Protein 1VLS (pdb70)

Nearest PDB structures (foldseek):
  1vls-assembly1_A-2  TM=1.007E+00  e=4.050E-19  Salmonella enterica subsp. enterica serovar Typhimurium
  1jmw-assembly1_A  TM=9.795E-01  e=2.011E-16  Salmonella enterica subsp. enterica serovar Typhimurium
  2lig-assembly1_B  TM=9.195E-01  e=7.720E-16  Salmonella enterica subsp. enterica serovar Typhimurium
  4z9i-assembly1_B  TM=9.368E-01  e=7.703E-12  Escherichia coli K-12
  2asr-assembly1_A-2  TM=9.355E-01  e=1.165E-11  Escherichia coli

Radius of gyration: 18.36 Å; Cα contacts (8 Å, |Δi|>4): 114; chains: 1; bounding box: 26×26×63 Å

Secondary structure (DSSP, 8-state):
-GGGHHHHHHHHHHHHHHHHHHHHHHHHHHHHHHHHHHHSSTT----TTSSSSSHHHHHHHHHHHHHHHHHHHHHSPPPGGGHHHHHHHHHHHHHHHHHHHHHHHHHHTT-HHHHHHS-HHHHHHHHHHHHHHHHHHHHHHHHTT-

Organism: Salmonella typhimurium (strain LT2 / SGSC1412 / ATCC 700720) (NCBI:txid99287)

B-factor: mean 37.27, std 16.34, range [6.6, 79.92]

Foldseek 3Di:
DVVCCVVVVVLLVLLLVLLVLLLVLLVVLVVLLCVLLVCLPDNVPDDVCGLCHPSLVVSVVSLVSSVVSVVVSVVDDDDPLCNVLSVQLVVLVVVQSVLSVVSSVCSVVVVSVVNVPDPNVVSSVSNVVSVVVSVVSSVVVVVVVD

Structure (mmCIF, N/CA/C/O backbone):
data_1VLS
#
_entry.id   1VLS
#
_cell.length_a   65.020
_cell.length_b   65.020
_cell.length_c   72.380
_cell.angle_alpha   90.00
_cell.angle_beta   90.00
_cell.angle_gamma   90.00
#
_symmetry.space_group_name_H-M   'I 41'
#
loop_
_entity.id
_entity.type
_entity.pdbx_description
1 polymer 'ASPARTATE RECEPTOR'
2 water water
#
loop_
_atom_site.group_PDB
_atom_site.id
_atom_site.type_symbol
_atom_site.label_atom_id
_atom_site.label_alt_id
_atom_site.label_comp_id
_atom_site.label_asym_id
_atom_site.label_entity_id
_atom_site.label_seq_id
_atom_site.pdbx_PDB_ins_code
_atom_site.Cartn_x
_atom_site.Cartn_y
_atom_site.Cartn_z
_atom_site.occupancy
_atom_site.B_iso_or_equiv
_atom_site.auth_seq_id
_atom_site.auth_comp_id
_atom_site.auth_asym_id
_atom_site.auth_atom_id
_atom_site.pdbx_PDB_model_num
ATOM 1 N N . MET A 1 1 ? 20.214 24.785 106.129 1.00 79.40 35 MET A N 1
ATOM 2 C CA . MET A 1 1 ? 21.189 24.455 107.210 1.00 78.38 35 MET A CA 1
ATOM 3 C C . MET A 1 1 ? 22.540 25.097 106.943 1.00 77.11 35 MET A C 1
ATOM 4 O O . MET A 1 1 ? 22.872 25.406 105.802 1.00 75.54 35 MET A O 1
ATOM 9 N N . ASN A 1 2 ? 23.318 25.256 108.007 1.00 76.77 36 ASN A N 1
ATOM 10 C CA . ASN A 1 2 ? 24.639 25.869 107.951 1.00 77.74 36 ASN A CA 1
ATOM 11 C C . ASN A 1 2 ? 25.553 25.211 106.918 1.00 78.20 36 ASN A C 1
ATOM 12 O O . ASN A 1 2 ? 26.070 25.880 106.024 1.00 77.76 36 ASN A O 1
ATOM 17 N N . GLN A 1 3 ? 25.749 23.899 107.042 1.00 79.71 37 GLN A N 1
ATOM 18 C CA . GLN A 1 3 ? 26.612 23.149 106.118 1.00 79.54 37 GLN A CA 1
ATOM 19 C C . GLN A 1 3 ? 26.099 23.078 104.675 1.00 79.71 37 GLN A C 1
ATOM 20 O O . GLN A 1 3 ? 26.856 22.727 103.766 1.00 78.18 37 GLN A O 1
ATOM 26 N N . GLN A 1 4 ? 24.824 23.414 104.472 1.00 79.29 38 GLN A N 1
ATOM 27 C CA . GLN A 1 4 ? 24.211 23.384 103.145 1.00 79.21 38 GLN A CA 1
ATOM 28 C C . GLN A 1 4 ? 24.775 24.432 102.200 1.00 76.76 38 GLN A C 1
ATOM 29 O O . GLN A 1 4 ? 24.475 24.415 101.007 1.00 77.71 38 GLN A O 1
ATOM 35 N N . GLY A 1 5 ? 25.583 25.345 102.729 1.00 78.65 39 GLY A N 1
ATOM 36 C CA . GLY A 1 5 ? 26.183 26.372 101.898 1.00 76.69 39 GLY A CA 1
ATOM 37 C C . GLY A 1 5 ? 26.921 25.780 100.708 1.00 75.20 39 GLY A C 1
ATOM 38 O O . GLY A 1 5 ? 26.800 26.280 99.594 1.00 74.53 39 GLY A O 1
ATOM 39 N N . PHE A 1 6 ? 27.637 24.681 100.937 1.00 74.29 40 PHE A N 1
ATOM 40 C CA . PHE A 1 6 ? 28.402 24.008 99.889 1.00 73.73 40 PHE A CA 1
ATOM 41 C C . PHE A 1 6 ? 27.535 23.358 98.808 1.00 76.74 40 PHE A C 1
ATOM 42 O O . PHE A 1 6 ? 27.838 23.469 97.623 1.00 70.99 40 PHE A O 1
ATOM 50 N N . VAL A 1 7 ? 26.454 22.694 99.205 1.00 69.72 41 VAL A N 1
ATOM 51 C CA . VAL A 1 7 ? 25.571 22.047 98.236 1.00 69.04 41 VAL A CA 1
ATOM 52 C C . VAL A 1 7 ? 24.805 23.060 97.374 1.00 68.09 41 VAL A C 1
ATOM 53 O O . VAL A 1 7 ? 24.517 22.801 96.200 1.00 67.28 41 VAL A O 1
ATOM 57 N N . ILE A 1 8 ? 24.495 24.218 97.954 1.00 65.63 42 ILE A N 1
ATOM 58 C CA . ILE A 1 8 ? 23.788 25.275 97.238 1.00 62.07 42 ILE A CA 1
ATOM 59 C C . ILE A 1 8 ? 24.799 26.154 96.489 1.00 60.67 42 ILE A C 1
ATOM 60 O O . ILE A 1 8 ? 24.429 26.941 95.622 1.00 61.31 42 ILE A O 1
ATOM 65 N N . SER A 1 9 ? 26.079 25.999 96.822 1.00 58.26 43 SER A N 1
ATOM 66 C CA . SER A 1 9 ? 27.160 26.745 96.183 1.00 55.54 43 SER A CA 1
ATOM 67 C C . SER A 1 9 ? 27.668 26.013 94.936 1.00 54.71 43 SER A C 1
ATOM 68 O O . SER A 1 9 ? 27.790 26.606 93.857 1.00 55.06 43 SER A O 1
ATOM 71 N N . ASN A 1 10 ? 27.960 24.724 95.096 1.00 52.69 44 ASN A N 1
ATOM 72 C CA . ASN A 1 10 ? 28.449 23.880 94.007 1.00 49.92 44 ASN A CA 1
ATOM 73 C C . ASN A 1 10 ? 27.400 23.749 92.909 1.00 49.86 44 ASN A C 1
ATOM 74 O O . ASN A 1 10 ? 27.724 23.546 91.742 1.00 48.39 44 ASN A O 1
ATOM 79 N N . GLU A 1 11 ? 26.139 23.852 93.307 1.00 50.50 45 GLU A N 1
ATOM 80 C CA . GLU A 1 11 ? 25.012 23.781 92.390 1.00 51.91 45 GLU A CA 1
ATOM 81 C C . GLU A 1 11 ? 25.026 25.049 91.532 1.00 51.37 45 GLU A C 1
ATOM 82 O O . GLU A 1 11 ? 24.976 24.977 90.309 1.00 52.93 45 GLU A O 1
ATOM 88 N N . LEU A 1 12 ? 25.116 26.206 92.181 1.00 51.11 46 LEU A N 1
ATOM 89 C CA . LEU A 1 12 ? 25.166 27.494 91.483 1.00 50.84 46 LEU A CA 1
ATOM 90 C C . LEU A 1 12 ? 26.518 27.640 90.767 1.00 49.62 46 LEU A C 1
ATOM 91 O O . LEU A 1 12 ? 26.747 28.610 90.041 1.00 50.79 46 LEU A O 1
ATOM 96 N N . ARG A 1 13 ? 27.422 26.704 91.046 1.00 45.48 47 ARG A N 1
ATOM 97 C CA . ARG A 1 13 ? 28.746 26.646 90.444 1.00 40.54 47 ARG A CA 1
ATOM 98 C C . ARG A 1 13 ? 28.648 25.925 89.106 1.00 36.59 47 ARG A C 1
ATOM 99 O O . ARG A 1 13 ? 29.196 26.374 88.106 1.00 32.61 47 ARG A O 1
ATOM 107 N N . GLN A 1 14 ? 27.969 24.786 89.108 1.00 34.76 48 GLN A N 1
ATOM 108 C CA . GLN A 1 14 ? 27.797 23.997 87.903 1.00 32.40 48 GLN A CA 1
ATOM 109 C C . GLN A 1 14 ? 26.778 24.610 86.968 1.00 30.42 48 GLN A C 1
ATOM 110 O O . GLN A 1 14 ? 26.845 24.392 85.768 1.00 27.98 48 GLN A O 1
ATOM 116 N N . GLN A 1 15 ? 25.818 25.343 87.515 1.00 26.09 49 GLN A N 1
ATOM 117 C CA . GLN A 1 15 ? 24.834 25.989 86.679 1.00 28.38 49 GLN A CA 1
ATOM 118 C C . GLN A 1 15 ? 25.577 26.989 85.794 1.00 32.23 49 GLN A C 1
ATOM 119 O O . GLN A 1 15 ? 25.276 27.122 84.611 1.00 35.03 49 GLN A O 1
ATOM 125 N N . GLN A 1 16 ? 26.553 27.689 86.373 1.00 31.86 50 GLN A N 1
ATOM 126 C CA . GLN A 1 16 ? 27.352 28.670 85.638 1.00 28.88 50 GLN A CA 1
ATOM 127 C C . GLN A 1 16 ? 28.323 28.035 84.657 1.00 28.60 50 GLN A C 1
ATOM 128 O O . GLN A 1 16 ? 28.512 28.531 83.551 1.00 25.74 50 GLN A O 1
ATOM 134 N N . SER A 1 17 ? 28.936 26.932 85.071 1.00 28.20 51 SER A N 1
ATOM 135 C CA . SER A 1 17 ? 29.895 26.237 84.237 1.00 29.17 51 SER A CA 1
ATOM 136 C C . SER A 1 17 ? 29.296 25.842 82.905 1.00 28.82 51 SER A C 1
ATOM 137 O O . SER A 1 17 ? 29.525 26.513 81.896 1.00 26.87 51 SER A O 1
ATOM 140 N N . GLU A 1 18 ? 28.474 24.795 82.919 1.00 30.56 52 GLU A N 1
ATOM 141 C CA . GLU A 1 18 ? 27.860 24.286 81.700 1.00 29.55 52 GLU A CA 1
ATOM 142 C C . GLU A 1 18 ? 27.130 25.353 80.874 1.00 31.15 52 GLU A C 1
ATOM 143 O O . GLU A 1 18 ? 27.088 25.261 79.646 1.00 30.15 52 GLU A O 1
ATOM 149 N N . LEU A 1 19 ? 26.696 26.428 81.536 1.00 30.25 53 LEU A N 1
ATOM 150 C CA . LEU A 1 19 ? 26.039 27.558 80.870 1.00 30.00 53 LEU A CA 1
ATOM 151 C C . LEU A 1 19 ? 27.080 28.315 80.025 1.00 30.31 53 LEU A C 1
ATOM 152 O O . LEU A 1 19 ? 26.809 28.749 78.899 1.00 30.64 53 LEU A O 1
ATOM 157 N N . THR A 1 20 ? 28.267 28.521 80.584 1.00 29.66 54 THR A N 1
ATOM 158 C CA . THR A 1 20 ? 29.311 29.190 79.824 1.00 27.89 54 THR A CA 1
ATOM 159 C C . THR A 1 20 ? 29.830 28.246 78.731 1.00 25.03 54 THR A C 1
ATOM 160 O O . THR A 1 20 ? 30.353 28.708 77.723 1.00 24.73 54 THR A O 1
ATOM 164 N N . SER A 1 21 ? 29.659 26.937 78.927 1.00 21.15 55 SER A N 1
ATOM 165 C CA . SER A 1 21 ? 30.104 25.928 77.959 1.00 22.01 55 SER A CA 1
ATOM 166 C C . SER A 1 21 ? 29.224 26.020 76.732 1.00 21.38 55 SER A C 1
ATOM 167 O O . SER A 1 21 ? 29.707 25.985 75.612 1.00 20.20 55 SER A O 1
ATOM 170 N N . THR A 1 22 ? 27.925 26.130 76.958 1.00 24.67 56 THR A N 1
ATOM 171 C CA . THR A 1 22 ? 26.949 26.231 75.878 1.00 24.88 56 THR A CA 1
ATOM 172 C C . THR A 1 22 ? 27.238 27.403 74.926 1.00 22.35 56 THR A C 1
ATOM 173 O O . THR A 1 22 ? 27.272 27.250 73.690 1.00 20.36 56 THR A O 1
ATOM 177 N N . TRP A 1 23 ? 27.462 28.569 75.521 1.00 20.68 57 TRP A N 1
ATOM 178 C CA . TRP A 1 23 ? 27.716 29.775 74.768 1.00 24.02 57 TRP A CA 1
ATOM 179 C C . TRP A 1 23 ? 28.981 29.595 73.955 1.00 25.23 57 TRP A C 1
ATOM 180 O O . TRP A 1 23 ? 28.954 29.738 72.739 1.00 25.84 57 TRP A O 1
ATOM 191 N N . ASP A 1 24 ? 30.057 29.193 74.633 1.00 27.77 58 ASP A N 1
ATOM 192 C CA . ASP A 1 24 ? 31.372 28.954 74.016 1.00 27.33 58 ASP A CA 1
ATOM 193 C C . ASP A 1 24 ? 31.256 28.045 72.787 1.00 25.52 58 ASP A C 1
ATOM 194 O O . ASP A 1 24 ? 31.989 28.207 71.811 1.00 24.77 58 ASP A O 1
ATOM 199 N N . LEU A 1 25 ? 30.345 27.076 72.867 1.00 24.59 59 LEU A N 1
ATOM 200 C CA . LEU A 1 25 ? 30.106 26.120 71.803 1.00 25.15 59 LEU A CA 1
ATOM 201 C C . LEU A 1 25 ? 29.291 26.665 70.630 1.00 25.51 59 LEU A C 1
ATOM 202 O O . LEU A 1 25 ? 29.636 26.408 69.476 1.00 25.74 59 LEU A O 1
ATOM 207 N N . MET A 1 26 ? 28.203 27.383 70.903 1.00 25.17 60 MET A N 1
ATOM 208 C CA . MET A 1 26 ? 27.391 27.941 69.819 1.00 23.57 60 MET A CA 1
ATOM 209 C C . MET A 1 26 ? 28.223 29.019 69.137 1.00 21.74 60 MET A C 1
ATOM 210 O O . MET A 1 26 ? 28.150 29.212 67.928 1.00 24.39 60 MET A O 1
ATOM 215 N N . LEU A 1 27 ? 29.092 29.654 69.908 1.00 21.37 61 LEU A N 1
ATOM 216 C CA . LEU A 1 27 ? 29.982 30.675 69.383 1.00 22.94 61 LEU A CA 1
ATOM 217 C C . LEU A 1 27 ? 31.012 30.008 68.485 1.00 23.28 61 LEU A C 1
ATOM 218 O O . LEU A 1 27 ? 31.450 30.600 67.511 1.00 29.30 61 LEU A O 1
ATOM 223 N N . GLN A 1 28 ? 31.391 28.770 68.798 1.00 23.82 62 GLN A N 1
ATOM 224 C CA . GLN A 1 28 ? 32.360 28.023 67.983 1.00 26.84 62 GLN A CA 1
ATOM 225 C C . GLN A 1 28 ? 31.670 27.344 66.794 1.00 27.59 62 GLN A C 1
ATOM 226 O O . GLN A 1 28 ? 32.301 27.093 65.770 1.00 31.43 62 GLN A O 1
ATOM 232 N N . THR A 1 29 ? 30.368 27.089 66.920 1.00 25.78 63 THR A N 1
ATOM 233 C CA . THR A 1 29 ? 29.570 26.492 65.854 1.00 21.08 63 THR A CA 1
ATOM 234 C C . THR A 1 29 ? 29.320 27.517 64.734 1.00 22.94 63 THR A C 1
ATOM 235 O O . THR A 1 29 ? 29.405 27.204 63.561 1.00 20.96 63 THR A O 1
ATOM 239 N N . ARG A 1 30 ? 29.023 28.751 65.103 1.00 23.52 64 ARG A N 1
ATOM 240 C CA . ARG A 1 30 ? 28.781 29.784 64.094 1.00 21.09 64 ARG A CA 1
ATOM 241 C C . ARG A 1 30 ? 30.051 30.070 63.288 1.00 21.74 64 ARG A C 1
ATOM 242 O O . ARG A 1 30 ? 29.985 30.403 62.096 1.00 24.91 64 ARG A O 1
ATOM 250 N N . ILE A 1 31 ? 31.211 29.949 63.923 1.00 20.68 65 ILE A N 1
ATOM 251 C CA . ILE A 1 31 ? 32.457 30.183 63.201 1.00 21.32 65 ILE A CA 1
ATOM 252 C C . ILE A 1 31 ? 32.711 29.002 62.274 1.00 24.32 65 ILE A C 1
ATOM 253 O O . ILE A 1 31 ? 33.189 29.192 61.157 1.00 20.89 65 ILE A O 1
ATOM 258 N N . ASN A 1 32 ? 32.415 27.785 62.730 1.00 22.21 66 ASN A N 1
ATOM 259 C CA . ASN A 1 32 ? 32.601 26.610 61.878 1.00 22.57 66 ASN A CA 1
ATOM 260 C C . ASN A 1 32 ? 31.735 26.665 60.606 1.00 22.00 66 ASN A C 1
ATOM 261 O O . ASN A 1 32 ? 32.230 26.422 59.505 1.00 22.39 66 ASN A O 1
ATOM 266 N N . LEU A 1 33 ? 30.467 27.047 60.767 1.00 21.53 67 LEU A N 1
ATOM 267 C CA . LEU A 1 33 ? 29.497 27.196 59.671 1.00 22.37 67 LEU A CA 1
ATOM 268 C C . LEU A 1 33 ? 29.964 28.246 58.642 1.00 24.29 67 LEU A C 1
ATOM 269 O O . LEU A 1 33 ? 29.699 28.125 57.443 1.00 22.87 67 LEU A O 1
ATOM 274 N N . SER A 1 34 ? 30.646 29.285 59.116 1.00 23.96 68 SER A N 1
ATOM 275 C CA . SER A 1 34 ? 31.156 30.356 58.245 1.00 27.13 68 SER A CA 1
ATOM 276 C C . SER A 1 34 ? 32.363 29.898 57.446 1.00 25.77 68 SER A C 1
ATOM 277 O O . SER A 1 34 ? 32.622 30.384 56.352 1.00 25.00 68 SER A O 1
ATOM 280 N N . ARG A 1 35 ? 33.118 28.980 58.025 1.00 28.23 69 ARG A N 1
ATOM 281 C CA . ARG A 1 35 ? 34.303 28.442 57.387 1.00 27.05 69 ARG A CA 1
ATOM 282 C C . ARG A 1 35 ? 33.857 27.508 56.277 1.00 29.23 69 ARG A C 1
ATOM 283 O O . ARG A 1 35 ? 34.531 27.362 55.260 1.00 30.36 69 ARG A O 1
ATOM 291 N N . SER A 1 36 ? 32.706 26.886 56.480 1.00 28.50 70 SER A N 1
ATOM 292 C CA . SER A 1 36 ? 32.136 25.982 55.498 1.00 29.19 70 SER A CA 1
ATOM 293 C C . SER A 1 36 ? 31.473 26.834 54.408 1.00 29.02 70 SER A C 1
ATOM 294 O O . SER A 1 36 ? 31.764 26.670 53.229 1.00 29.91 70 SER A O 1
ATOM 297 N N . ALA A 1 37 ? 30.628 27.784 54.806 1.00 30.99 71 ALA A N 1
ATOM 298 C CA . ALA A 1 37 ? 29.956 28.680 53.861 1.00 29.07 71 ALA A CA 1
ATOM 299 C C . ALA A 1 37 ? 30.935 29.527 53.036 1.00 34.20 71 ALA A C 1
ATOM 300 O O . ALA A 1 37 ? 30.712 29.747 51.838 1.00 34.89 71 ALA A O 1
ATOM 302 N N . ALA A 1 38 ? 32.017 29.986 53.668 1.00 34.32 72 ALA A N 1
ATOM 303 C CA . ALA A 1 38 ? 33.040 30.791 52.994 1.00 36.70 72 ALA A CA 1
ATOM 304 C C . ALA A 1 38 ? 33.722 29.996 51.893 1.00 37.81 72 ALA A C 1
ATOM 305 O O . ALA A 1 38 ? 33.934 30.486 50.792 1.00 37.11 72 ALA A O 1
ATOM 307 N N . ARG A 1 39 ? 34.056 28.755 52.211 1.00 42.61 73 ARG A N 1
ATOM 308 C CA . ARG A 1 39 ? 34.729 27.856 51.291 1.00 46.92 73 ARG A CA 1
ATOM 309 C C . ARG A 1 39 ? 33.785 27.125 50.334 1.00 48.52 73 ARG A C 1
ATOM 310 O O . ARG A 1 39 ? 34.227 26.354 49.490 1.00 47.09 73 ARG A O 1
ATOM 318 N N . MET A 1 40 ? 32.486 27.360 50.461 1.00 52.34 74 MET A N 1
ATOM 319 C CA . MET A 1 40 ? 31.519 26.730 49.566 1.00 57.46 74 MET A CA 1
ATOM 320 C C . MET A 1 40 ? 31.310 27.605 48.319 1.00 61.64 74 MET A C 1
ATOM 321 O O . MET A 1 40 ? 30.176 27.816 47.854 1.00 61.74 74 MET A O 1
ATOM 326 N N . MET A 1 41 ? 32.434 28.083 47.781 1.00 65.42 75 MET A N 1
ATOM 327 C CA . MET A 1 41 ? 32.487 28.929 46.591 1.00 68.51 75 MET A CA 1
ATOM 328 C C . MET A 1 41 ? 33.820 28.682 45.879 1.00 70.49 75 MET A C 1
ATOM 329 O O . MET A 1 41 ? 34.243 27.534 45.746 1.00 70.71 75 MET A O 1
ATOM 334 N N . MET A 1 42 ? 34.505 29.758 45.494 1.00 73.70 76 MET A N 1
ATOM 335 C CA . MET A 1 42 ? 35.779 29.691 44.770 1.00 76.74 76 MET A CA 1
ATOM 336 C C . MET A 1 42 ? 36.848 28.732 45.301 1.00 77.42 76 MET A C 1
ATOM 337 O O . MET A 1 42 ? 37.468 27.995 44.525 1.00 76.81 76 MET A O 1
ATOM 342 N N . ASP A 1 43 ? 37.072 28.745 46.611 1.00 78.38 77 ASP A N 1
ATOM 343 C CA . ASP A 1 43 ? 38.091 27.887 47.219 1.00 78.43 77 ASP A CA 1
ATOM 344 C C . ASP A 1 43 ? 37.590 26.564 47.798 1.00 70.28 77 ASP A C 1
ATOM 345 O O . ASP A 1 43 ? 38.058 26.123 48.853 1.00 71.68 77 ASP A O 1
ATOM 350 N N . ALA A 1 44 ? 36.673 25.915 47.083 0.00 0.00 78 ALA A N 1
ATOM 351 C CA . ALA A 1 44 ? 36.119 24.638 47.523 0.00 0.00 78 ALA A CA 1
ATOM 352 C C . ALA A 1 44 ? 37.230 23.587 47.617 0.00 0.00 78 ALA A C 1
ATOM 353 O O . ALA A 1 44 ? 37.676 23.227 48.715 0.00 0.00 78 ALA A O 1
ATOM 355 N N . SER A 1 45 ? 37.665 23.110 46.452 0.00 0.00 79 SER A N 1
ATOM 356 C CA . SER A 1 45 ? 38.733 22.119 46.320 0.00 0.00 79 SER A CA 1
ATOM 357 C C . SER A 1 45 ? 38.381 20.685 46.746 0.00 0.00 79 SER A C 1
ATOM 358 O O . SER A 1 45 ? 38.197 19.817 45.891 0.00 0.00 79 SER A O 1
ATOM 361 N N . ASN A 1 46 ? 38.266 20.453 48.052 0.00 0.00 80 ASN A N 1
ATOM 362 C CA . ASN A 1 46 ? 37.964 19.133 48.619 0.00 0.00 80 ASN A CA 1
ATOM 363 C C . ASN A 1 46 ? 36.730 18.404 48.090 0.00 0.00 80 ASN A C 1
ATOM 364 O O . ASN A 1 46 ? 35.610 18.920 48.133 0.00 0.00 80 ASN A O 1
ATOM 369 N N . GLN A 1 47 ? 36.955 17.180 47.619 0.00 0.00 81 GLN A N 1
ATOM 370 C CA . GLN A 1 47 ? 35.898 16.333 47.073 0.00 0.00 81 GLN A CA 1
ATOM 371 C C . GLN A 1 47 ? 35.473 15.229 48.044 0.00 0.00 81 GLN A C 1
ATOM 372 O O . GLN A 1 47 ? 34.361 14.706 47.955 0.00 0.00 81 GLN A O 1
ATOM 378 N N . GLN A 1 48 ? 36.369 14.855 48.949 0.00 0.00 82 GLN A N 1
ATOM 379 C CA . GLN A 1 48 ? 36.079 13.813 49.927 0.00 0.00 82 GLN A CA 1
ATOM 380 C C . GLN A 1 48 ? 35.138 14.348 51.004 0.00 0.00 82 GLN A C 1
ATOM 381 O O . GLN A 1 48 ? 35.545 15.112 51.877 0.00 0.00 82 GLN A O 1
ATOM 387 N N . SER A 1 49 ? 33.878 13.936 50.910 0.00 0.00 83 SER A N 1
ATOM 388 C CA . SER A 1 49 ? 32.811 14.332 51.834 0.00 0.00 83 SER A CA 1
ATOM 389 C C . SER A 1 49 ? 32.179 15.691 51.492 0.00 0.00 83 SER A C 1
ATOM 390 O O . SER A 1 49 ? 31.593 16.337 52.365 0.00 0.00 83 SER A O 1
ATOM 393 N N . SER A 1 50 ? 32.251 16.072 50.210 1.00 78.21 84 SER A N 1
ATOM 394 C CA . SER A 1 50 ? 31.713 17.333 49.681 1.00 79.31 84 SER A CA 1
ATOM 395 C C . SER A 1 50 ? 30.623 17.969 50.532 1.00 78.06 84 SER A C 1
ATOM 396 O O . SER A 1 50 ? 29.650 17.307 50.90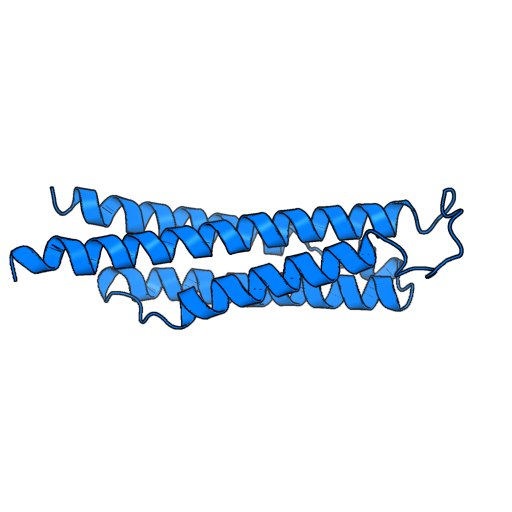5 1.00 79.38 84 SER A O 1
ATOM 399 N N . ALA A 1 51 ? 30.788 19.262 50.799 1.00 74.87 85 ALA A N 1
ATOM 400 C CA . ALA A 1 51 ? 29.873 20.051 51.624 1.00 71.28 85 ALA A CA 1
ATOM 401 C C . ALA A 1 51 ? 30.125 19.708 53.082 1.00 69.67 85 ALA A C 1
ATOM 402 O O . ALA A 1 51 ? 30.739 20.491 53.807 1.00 70.51 85 ALA A O 1
ATOM 404 N N . LYS A 1 52 ? 29.737 18.502 53.485 1.00 67.07 86 LYS A N 1
ATOM 405 C CA . LYS A 1 52 ? 29.922 18.056 54.865 1.00 64.08 86 LYS A CA 1
ATOM 406 C C . LYS A 1 52 ? 31.341 17.541 55.120 1.00 61.99 86 LYS A C 1
ATOM 407 O O . LYS A 1 52 ? 31.583 16.816 56.085 1.00 61.41 86 LYS A O 1
ATOM 413 N N . THR A 1 53 ? 32.285 17.979 54.296 1.00 59.60 87 THR A N 1
ATOM 414 C CA . THR A 1 53 ? 33.670 17.550 54.416 1.00 58.02 87 THR A CA 1
ATOM 415 C C . THR A 1 53 ? 34.269 17.717 55.826 1.00 55.66 87 THR A C 1
ATOM 416 O O . THR A 1 53 ? 34.267 16.762 56.609 1.00 57.43 87 THR A O 1
ATOM 420 N N . ASP A 1 54 ? 34.719 18.923 56.175 1.00 49.30 88 ASP A N 1
ATOM 421 C CA . ASP A 1 54 ? 35.341 19.143 57.479 1.00 40.22 88 ASP A CA 1
ATOM 422 C C . ASP A 1 54 ? 34.596 20.060 58.466 1.00 34.11 88 ASP A C 1
ATOM 423 O O . ASP A 1 54 ? 34.042 19.579 59.446 1.00 31.54 88 ASP A O 1
ATOM 428 N N . LEU A 1 55 ? 34.560 21.365 58.213 1.00 28.29 89 LEU A N 1
ATOM 429 C CA . LEU A 1 55 ? 33.912 22.281 59.146 1.00 2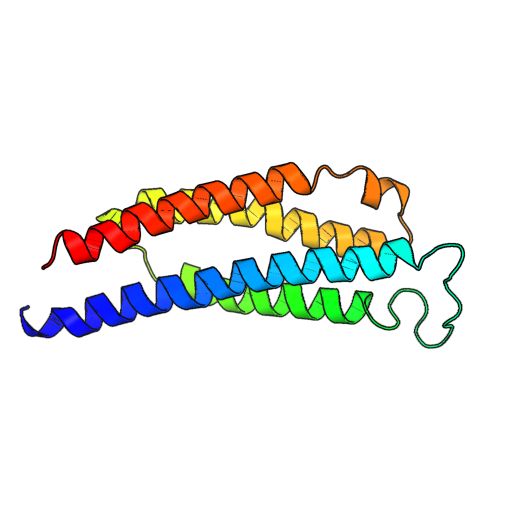6.58 89 LEU A CA 1
ATOM 430 C C . LEU A 1 55 ? 32.413 22.121 59.357 1.00 26.21 89 LEU A C 1
ATOM 431 O O . LEU A 1 55 ? 31.897 22.480 60.417 1.00 26.12 89 LEU A O 1
ATOM 436 N N . LEU A 1 56 ? 31.703 21.603 58.359 1.00 29.25 90 LEU A N 1
ATOM 437 C CA . LEU A 1 56 ? 30.259 21.395 58.493 1.00 29.68 90 LEU A CA 1
ATOM 438 C C . LEU A 1 56 ? 30.068 20.314 59.547 1.00 29.77 90 LEU A C 1
ATOM 439 O O . LEU A 1 56 ? 29.176 20.390 60.384 1.00 30.66 90 LEU A O 1
ATOM 444 N N . GLN A 1 57 ? 30.897 19.283 59.472 1.00 29.18 91 GLN A N 1
ATOM 445 C CA . GLN A 1 57 ? 30.834 18.212 60.429 1.00 27.79 91 GLN A CA 1
ATOM 446 C C . GLN A 1 57 ? 31.192 18.729 61.804 1.00 25.77 91 GLN A C 1
ATOM 447 O O . GLN A 1 57 ? 30.492 18.444 62.758 1.00 26.65 91 GLN A O 1
ATOM 453 N N . ASN A 1 58 ? 32.252 19.522 61.898 1.00 25.60 92 ASN A N 1
ATOM 454 C CA . ASN A 1 58 ? 32.673 20.069 63.182 1.00 25.75 92 ASN A CA 1
ATOM 455 C C . ASN A 1 58 ? 31.617 20.961 63.807 1.00 25.30 92 ASN A C 1
ATOM 456 O O . ASN A 1 58 ? 31.495 21.009 65.031 1.00 25.86 92 ASN A O 1
ATOM 461 N N . ALA A 1 59 ? 30.832 21.630 62.959 1.00 22.41 93 ALA A N 1
ATOM 462 C CA . ALA A 1 59 ? 29.746 22.527 63.379 1.00 22.37 93 ALA A CA 1
ATOM 463 C C . ALA A 1 59 ? 28.481 21.789 63.818 1.00 21.56 93 ALA A C 1
ATOM 464 O O . ALA A 1 59 ? 27.562 22.394 64.370 1.00 22.79 93 ALA A O 1
ATOM 466 N N . LYS A 1 60 ? 28.404 20.492 63.528 1.00 24.00 94 LYS A N 1
ATOM 467 C CA . LYS A 1 60 ? 27.253 19.693 63.933 1.00 22.37 94 LYS A CA 1
ATOM 468 C C . LYS A 1 60 ? 27.582 19.156 65.304 1.00 22.69 94 LYS A C 1
ATOM 469 O O . LYS A 1 60 ? 26.730 19.006 66.159 1.00 21.88 94 LYS A O 1
ATOM 475 N N . THR A 1 61 ? 28.848 18.866 65.508 1.00 21.21 95 THR A N 1
ATOM 476 C CA . THR A 1 61 ? 29.288 18.347 66.788 1.00 22.04 95 THR A CA 1
ATOM 477 C C . THR A 1 61 ? 29.270 19.463 67.850 1.00 22.76 95 THR A C 1
ATOM 478 O O . THR A 1 61 ? 28.739 19.267 68.955 1.00 23.26 95 THR A O 1
ATOM 482 N N . THR A 1 62 ? 29.821 20.631 67.518 1.00 20.22 96 THR A N 1
ATOM 483 C CA . THR A 1 62 ? 29.808 21.744 68.451 1.00 24.44 96 THR A CA 1
ATOM 484 C C . THR A 1 62 ? 28.399 22.128 68.955 1.00 22.15 96 THR A C 1
ATOM 485 O O . THR A 1 62 ? 28.229 22.396 70.153 1.00 21.41 96 THR A O 1
ATOM 489 N N . LEU A 1 63 ? 27.385 22.096 68.075 1.00 20.54 97 LEU A N 1
ATOM 490 C CA . LEU A 1 63 ? 26.010 22.391 68.485 1.00 22.93 97 LEU A CA 1
ATOM 491 C C . LEU A 1 63 ? 25.520 21.243 69.367 1.00 21.09 97 LEU A C 1
ATOM 492 O O . LEU A 1 63 ? 24.828 21.466 70.369 1.00 24.96 97 LEU A O 1
ATOM 497 N N . ALA A 1 64 ? 25.862 20.013 68.973 1.00 23.96 98 ALA A N 1
ATOM 498 C CA . ALA A 1 64 ? 25.480 18.807 69.703 1.00 24.33 98 ALA A CA 1
ATOM 499 C C . ALA A 1 64 ? 26.034 18.855 71.117 1.00 21.86 98 ALA A C 1
ATOM 500 O O . ALA A 1 64 ? 25.382 18.404 72.070 1.00 25.33 98 ALA A O 1
ATOM 502 N N . GLN A 1 65 ? 27.247 19.383 71.243 1.00 22.20 99 GLN A N 1
ATOM 503 C CA . GLN A 1 65 ? 27.886 19.494 72.528 1.00 22.73 99 GLN A CA 1
ATOM 504 C C . GLN A 1 65 ? 27.253 20.599 73.362 1.00 20.88 99 GLN A C 1
ATOM 505 O O . GLN A 1 65 ? 27.179 20.495 74.585 1.00 20.35 99 GLN A O 1
ATOM 511 N N . ALA A 1 66 ? 26.822 21.667 72.704 1.00 19.55 100 ALA A N 1
ATOM 512 C CA . ALA A 1 66 ? 26.198 22.784 73.390 1.00 19.11 100 ALA A CA 1
ATOM 513 C C . ALA A 1 66 ? 24.813 22.401 73.810 1.00 20.61 100 ALA A C 1
ATOM 514 O O . ALA A 1 66 ? 24.269 22.946 74.753 1.00 24.69 100 ALA A O 1
ATOM 516 N N . ALA A 1 67 ? 24.207 21.492 73.068 1.00 21.79 101 ALA A N 1
ATOM 517 C CA . ALA A 1 67 ? 22.875 21.005 73.423 1.00 22.93 101 ALA A CA 1
ATOM 518 C C . ALA A 1 67 ? 23.015 20.158 74.711 1.00 24.55 101 ALA A C 1
ATOM 519 O O . ALA A 1 67 ? 22.251 20.325 75.684 1.00 23.04 101 ALA A O 1
ATOM 521 N N . ALA A 1 68 ? 24.005 19.262 74.707 1.00 23.94 102 ALA A N 1
ATOM 522 C CA . ALA A 1 68 ? 24.276 18.379 75.842 1.00 22.75 102 ALA A CA 1
ATOM 523 C C . ALA A 1 68 ? 24.534 19.145 77.143 1.00 23.14 102 ALA A C 1
ATOM 524 O O . ALA A 1 68 ? 24.114 18.725 78.234 1.00 26.44 102 ALA A O 1
ATOM 526 N N . HIS A 1 69 ? 25.235 20.258 77.012 1.00 20.18 103 HIS A N 1
ATOM 527 C CA . HIS A 1 69 ? 25.581 21.100 78.136 1.00 20.85 103 HIS A CA 1
ATOM 528 C C . HIS A 1 69 ? 24.372 21.728 78.768 1.00 20.65 103 HIS A C 1
ATOM 529 O O . HIS A 1 69 ? 24.135 21.578 79.967 1.00 21.76 103 HIS A O 1
ATOM 536 N N . TYR A 1 70 ? 23.623 22.457 77.950 1.00 20.93 104 TYR A N 1
ATOM 537 C CA . TYR A 1 70 ? 22.427 23.159 78.382 1.00 22.76 104 TYR A CA 1
ATOM 538 C C . TYR A 1 70 ? 21.375 22.222 78.933 1.00 22.98 104 TYR A C 1
ATOM 539 O O . TYR A 1 70 ? 20.630 22.583 79.844 1.00 22.70 104 TYR A O 1
ATOM 548 N N . ALA A 1 71 ? 21.294 21.025 78.368 1.00 20.58 105 ALA A N 1
ATOM 549 C CA . ALA A 1 71 ? 20.323 20.026 78.815 1.00 21.55 105 ALA A CA 1
ATOM 550 C C . ALA A 1 71 ? 20.447 19.803 80.341 1.00 22.94 105 ALA A C 1
ATOM 551 O O . ALA A 1 71 ? 19.456 19.647 81.057 1.00 20.50 105 ALA A O 1
ATOM 553 N N . ASN A 1 72 ? 21.673 19.866 80.839 1.00 26.74 106 ASN A N 1
ATOM 554 C CA . ASN A 1 72 ? 21.929 19.706 82.259 1.00 27.61 106 ASN A CA 1
ATOM 555 C C . ASN A 1 72 ? 21.430 20.933 83.004 1.00 29.79 106 ASN A C 1
ATOM 556 O O . ASN A 1 72 ? 20.749 20.824 84.024 1.00 30.93 106 ASN A O 1
ATOM 561 N N . PHE A 1 73 ? 21.818 22.106 82.506 1.00 29.77 107 PHE A N 1
ATOM 562 C CA . PHE A 1 73 ? 21.452 23.367 83.126 1.00 28.99 107 PHE A CA 1
ATOM 563 C C . PHE A 1 73 ? 19.937 23.485 83.264 1.00 32.05 107 PHE A C 1
ATOM 564 O O . PHE A 1 73 ? 19.429 23.951 84.286 1.00 33.48 107 PHE A O 1
ATOM 572 N N . LYS A 1 74 ? 19.216 23.031 82.248 1.00 33.33 108 LYS A N 1
ATOM 573 C CA . LYS A 1 74 ? 17.763 23.095 82.265 1.00 38.11 108 LYS A CA 1
ATOM 574 C C . LYS A 1 74 ? 17.187 22.025 83.187 1.00 39.80 108 LYS A C 1
ATOM 575 O O . LYS A 1 74 ? 16.081 22.187 83.710 1.00 38.41 108 LYS A O 1
ATOM 581 N N . ASN A 1 75 ? 17.941 20.936 83.368 1.00 41.34 109 ASN A N 1
ATOM 582 C CA . ASN A 1 75 ? 17.551 19.823 84.243 1.00 43.20 109 ASN A CA 1
ATOM 583 C C . ASN A 1 75 ? 17.517 20.304 85.685 1.00 43.69 109 ASN A C 1
ATOM 584 O O . ASN A 1 75 ? 16.732 19.824 86.488 1.00 45.07 109 ASN A O 1
ATOM 589 N N . MET A 1 76 ? 18.402 21.228 86.025 1.00 44.75 110 MET A N 1
ATOM 590 C CA . MET A 1 76 ? 18.434 21.758 87.376 1.00 45.81 110 MET A CA 1
ATOM 591 C C . MET A 1 76 ? 17.348 22.804 87.565 1.00 44.54 110 MET A C 1
ATOM 592 O O . MET A 1 76 ? 17.304 23.813 86.852 1.00 42.00 110 MET A O 1
ATOM 597 N N . THR A 1 77 ? 16.472 22.557 88.528 1.00 45.25 111 THR A N 1
ATOM 598 C CA . THR A 1 77 ? 15.405 23.497 88.834 1.00 46.49 111 THR A CA 1
ATOM 599 C C . THR A 1 77 ? 16.078 24.809 89.278 1.00 47.34 111 THR A C 1
ATOM 600 O O . THR A 1 77 ? 17.085 24.789 89.991 1.00 47.69 111 THR A O 1
ATOM 604 N N . PRO A 1 78 ? 15.584 25.960 88.793 1.00 47.88 112 PRO A N 1
ATOM 605 C CA . PRO A 1 78 ? 16.194 27.228 89.192 1.00 49.42 112 PRO A CA 1
ATOM 606 C C . PRO A 1 78 ? 15.772 27.644 90.590 1.00 51.10 112 PRO A C 1
ATOM 607 O O . PRO A 1 78 ? 14.651 27.362 91.016 1.00 52.77 112 PRO A O 1
ATOM 611 N N . LEU A 1 79 ? 16.668 28.315 91.304 1.00 53.24 113 LEU A N 1
ATOM 612 C CA . LEU A 1 79 ? 16.375 28.789 92.654 1.00 54.74 113 LEU A CA 1
ATOM 613 C C . LEU A 1 79 ? 15.257 29.828 92.557 1.00 54.23 113 LEU A C 1
ATOM 614 O O . LEU A 1 79 ? 15.145 30.527 91.547 1.00 54.35 113 LEU A O 1
ATOM 619 N N . PRO A 1 80 ? 14.417 29.951 93.599 1.00 53.38 114 PRO A N 1
ATOM 620 C CA . PRO A 1 80 ? 13.328 30.932 93.561 1.00 50.84 114 PRO A CA 1
ATOM 621 C C . PRO A 1 80 ? 13.833 32.303 93.136 1.00 47.88 114 PRO A C 1
ATOM 622 O O . PRO A 1 80 ? 13.191 32.987 92.345 1.00 47.85 114 PRO A O 1
ATOM 626 N N . ALA A 1 81 ? 15.028 32.653 93.598 1.00 44.90 115 ALA A N 1
ATOM 627 C CA . ALA A 1 81 ? 15.639 33.939 93.274 1.00 43.55 115 ALA A CA 1
ATOM 628 C C . ALA A 1 81 ? 16.094 34.061 91.818 1.00 40.72 115 ALA A C 1
ATOM 629 O O . ALA A 1 81 ? 16.217 35.166 91.299 1.00 38.17 115 ALA A O 1
ATOM 631 N N . MET A 1 82 ? 16.327 32.924 91.170 1.00 40.61 116 MET A N 1
ATOM 632 C CA . MET A 1 82 ? 16.797 32.881 89.787 1.00 40.12 116 MET A CA 1
ATOM 633 C C . MET A 1 82 ? 15.767 32.379 88.751 1.00 39.32 116 MET A C 1
ATOM 634 O O . MET A 1 82 ? 16.083 32.237 87.572 1.00 41.39 116 MET A O 1
ATOM 639 N N . ALA A 1 83 ? 14.537 32.125 89.170 1.00 38.46 117 ALA A N 1
ATOM 640 C CA . ALA A 1 83 ? 13.514 31.625 88.256 1.00 36.29 117 ALA A CA 1
ATOM 641 C C . ALA A 1 83 ? 13.241 32.492 87.024 1.00 37.56 117 ALA A C 1
ATOM 642 O O . ALA A 1 83 ? 13.220 31.995 85.892 1.00 33.47 117 ALA A O 1
ATOM 644 N N . GLU A 1 84 ? 13.018 33.784 87.241 1.00 38.99 118 GLU A N 1
ATOM 645 C CA . GLU A 1 84 ? 12.724 34.699 86.138 1.00 41.12 118 GLU A CA 1
ATOM 646 C C . GLU A 1 84 ? 13.933 34.943 85.214 1.00 40.28 118 GLU A C 1
ATOM 647 O O . GLU A 1 84 ? 13.769 35.255 84.025 1.00 37.59 118 GLU A O 1
ATOM 653 N N . ALA A 1 85 ? 15.138 34.756 85.757 1.00 38.02 119 ALA A N 1
ATOM 654 C CA . ALA A 1 85 ? 16.375 34.933 85.003 1.00 35.63 119 ALA A CA 1
ATOM 655 C C . ALA A 1 85 ? 16.629 33.698 84.145 1.00 34.95 119 ALA A C 1
ATOM 656 O O . ALA A 1 85 ? 16.920 33.804 82.943 1.00 33.39 119 ALA A O 1
ATOM 658 N N . SER A 1 86 ? 16.461 32.530 84.752 1.00 32.48 120 SER A N 1
ATOM 659 C CA . SER A 1 86 ? 16.661 31.265 84.064 1.00 34.43 120 SER A CA 1
ATOM 660 C C . SER A 1 86 ? 15.720 31.124 82.854 1.00 35.60 120 SER A C 1
ATOM 661 O O . SER A 1 86 ? 16.111 30.645 81.783 1.00 35.77 120 SER A O 1
ATOM 664 N N . ALA A 1 87 ? 14.486 31.578 83.020 1.00 36.08 121 ALA A N 1
ATOM 665 C CA . ALA A 1 87 ? 13.493 31.522 81.952 1.00 37.99 121 ALA A CA 1
ATOM 666 C C . ALA A 1 87 ? 13.904 32.415 80.776 1.00 37.66 121 ALA A C 1
ATOM 667 O O . ALA A 1 87 ? 13.861 31.998 79.609 1.00 35.43 121 ALA A O 1
ATOM 669 N N . ASN A 1 88 ? 14.294 33.647 81.095 1.00 37.83 122 ASN A N 1
ATOM 670 C CA . ASN A 1 88 ? 14.715 34.609 80.080 1.00 39.84 122 ASN A CA 1
ATOM 671 C C . ASN A 1 88 ? 15.845 34.023 79.249 1.00 40.02 122 ASN A C 1
ATOM 672 O O . ASN A 1 88 ? 15.886 34.211 78.029 1.00 41.00 122 ASN A O 1
ATOM 677 N N . VAL A 1 89 ? 16.753 33.306 79.911 1.00 38.19 123 VAL A N 1
ATOM 678 C CA . VAL A 1 89 ? 17.868 32.680 79.226 1.00 36.27 123 VAL A CA 1
ATOM 679 C C . VAL A 1 89 ? 17.350 31.528 78.360 1.00 34.86 123 VAL A C 1
ATOM 680 O O . VAL A 1 89 ? 17.641 31.482 77.157 1.00 34.20 123 VAL A O 1
ATOM 684 N N . ASP A 1 90 ? 16.524 30.655 78.942 1.00 31.39 124 ASP A N 1
ATOM 685 C CA . ASP A 1 90 ? 15.944 29.514 78.219 1.00 27.53 124 ASP A CA 1
ATOM 686 C C . ASP A 1 90 ? 15.327 29.946 76.882 1.00 26.67 124 ASP A C 1
ATOM 687 O O . ASP A 1 90 ? 15.679 29.451 75.812 1.00 22.90 124 ASP A O 1
ATOM 692 N N . GLU A 1 91 ? 14.444 30.925 76.955 1.00 25.09 125 GLU A N 1
ATOM 693 C CA . GLU A 1 91 ? 13.759 31.426 75.781 1.00 28.22 125 GLU A CA 1
ATOM 694 C C . GLU A 1 91 ? 14.753 31.892 74.713 1.00 28.43 125 GLU A C 1
ATOM 695 O O . GLU A 1 91 ? 14.708 31.455 73.569 1.00 27.29 125 GLU A O 1
ATOM 701 N N . LYS A 1 92 ? 15.675 32.753 75.117 1.00 29.61 126 LYS A N 1
ATOM 702 C CA . LYS A 1 92 ? 16.659 33.294 74.211 1.00 30.91 126 LYS A CA 1
ATOM 703 C C . LYS A 1 92 ? 17.545 32.202 73.634 1.00 30.89 126 LYS A C 1
ATOM 704 O O . LYS A 1 92 ? 18.087 32.355 72.533 1.00 30.46 126 LYS A O 1
ATOM 710 N N . TYR A 1 93 ? 17.664 31.092 74.358 1.00 28.74 127 TYR A N 1
ATOM 711 C CA . TYR A 1 93 ? 18.476 29.979 73.891 1.00 28.80 127 TYR A CA 1
ATOM 712 C C . TYR A 1 93 ? 17.719 29.230 72.804 1.00 31.76 127 TYR A C 1
ATOM 713 O O . TYR A 1 93 ? 18.308 28.774 71.820 1.00 29.92 127 TYR A O 1
ATOM 722 N N . GLN A 1 94 ? 16.409 29.098 73.000 1.00 35.57 128 GLN A N 1
ATOM 723 C CA . GLN A 1 94 ? 15.547 28.395 72.051 1.00 35.60 128 GLN A CA 1
ATOM 724 C C . GLN A 1 94 ? 15.689 28.973 70.651 1.00 34.47 128 GLN A C 1
ATOM 725 O O . GLN A 1 94 ? 15.924 28.228 69.696 1.00 34.44 128 GLN A O 1
ATOM 731 N N . ARG A 1 95 ? 15.574 30.298 70.554 1.00 32.21 129 ARG A N 1
ATOM 732 C CA . ARG A 1 95 ? 15.687 31.010 69.288 1.00 31.93 129 ARG A CA 1
ATOM 733 C C . ARG A 1 95 ? 17.043 30.785 68.620 1.00 31.48 129 ARG A C 1
ATOM 734 O O . ARG A 1 95 ? 17.128 30.474 67.422 1.00 31.09 129 ARG A O 1
ATOM 742 N N . TYR A 1 96 ? 18.107 30.934 69.394 1.00 29.83 130 TYR A N 1
ATOM 743 C CA . TYR A 1 96 ? 19.433 30.797 68.832 1.00 28.89 130 TYR A CA 1
ATOM 744 C C . TYR A 1 96 ? 19.846 29.373 68.528 1.00 29.48 130 TYR A C 1
ATOM 745 O O . TYR A 1 96 ? 20.549 29.139 67.548 1.00 33.46 130 TYR A O 1
ATOM 754 N N . GLN A 1 97 ? 19.442 28.412 69.347 1.00 25.54 131 GLN A N 1
ATOM 755 C CA . GLN A 1 97 ? 19.796 27.038 69.044 1.00 25.17 131 GLN A CA 1
ATOM 756 C C . GLN A 1 97 ? 19.101 26.738 67.699 1.00 25.11 131 GLN A C 1
ATOM 757 O O . GLN A 1 97 ? 19.733 26.245 66.763 1.00 22.07 131 GLN A O 1
ATOM 763 N N . ALA A 1 98 ? 17.830 27.124 67.587 1.00 20.96 132 ALA A N 1
ATOM 764 C CA . ALA A 1 98 ? 17.065 26.898 66.367 1.00 22.75 132 ALA A CA 1
ATOM 765 C C . ALA A 1 98 ? 17.735 27.550 65.156 1.00 22.92 132 ALA A C 1
ATOM 766 O O . ALA A 1 98 ? 17.921 26.916 64.104 1.00 22.88 132 ALA A O 1
ATOM 768 N N . ALA A 1 99 ? 18.163 28.796 65.333 1.00 21.36 133 ALA A N 1
ATOM 769 C CA . ALA A 1 99 ? 18.796 29.540 64.267 1.00 24.24 133 ALA A CA 1
ATOM 770 C C . ALA A 1 99 ? 19.976 28.778 63.729 1.00 24.84 133 ALA A C 1
ATOM 771 O O . ALA A 1 99 ? 20.142 28.672 62.518 1.00 20.05 133 ALA A O 1
ATOM 773 N N . LEU A 1 100 ? 20.756 28.189 64.621 1.00 24.37 134 LEU A N 1
ATOM 774 C CA . LEU A 1 100 ? 21.935 27.465 64.189 1.00 23.98 134 LEU A CA 1
ATOM 775 C C . LEU A 1 100 ? 21.596 26.114 63.579 1.00 24.82 134 LEU A C 1
ATOM 776 O O . LEU A 1 100 ? 22.193 25.705 62.568 1.00 23.14 134 LEU A O 1
ATOM 781 N N . ALA A 1 101 ? 20.571 25.471 64.129 1.00 24.81 135 ALA A N 1
ATOM 782 C CA . ALA A 1 101 ? 20.100 24.178 63.629 1.00 24.21 135 ALA A CA 1
ATOM 783 C C . ALA A 1 101 ? 19.691 24.333 62.148 1.00 22.22 135 ALA A C 1
ATOM 784 O O . ALA A 1 101 ? 19.966 23.461 61.317 1.00 22.16 135 ALA A O 1
ATOM 786 N N . GLU A 1 102 ? 19.059 25.463 61.826 1.00 22.22 136 GLU A N 1
ATOM 787 C CA . GLU A 1 102 ? 18.650 25.788 60.448 1.00 21.61 136 GLU A CA 1
ATOM 788 C C . GLU A 1 102 ? 19.819 26.176 59.506 1.00 22.60 136 GLU A C 1
ATOM 789 O O . GLU A 1 102 ? 19.718 25.988 58.291 1.00 24.79 136 GLU A O 1
ATOM 795 N N . LEU A 1 103 ? 20.872 26.794 60.059 1.00 22.17 137 LEU A N 1
ATOM 796 C CA . LEU A 1 103 ? 22.070 27.183 59.297 1.00 21.54 137 LEU A CA 1
ATOM 797 C C . LEU A 1 103 ? 22.806 25.908 58.886 1.00 21.72 137 LEU A C 1
ATOM 798 O O . LEU A 1 103 ? 23.452 25.854 57.839 1.00 21.01 137 LEU A O 1
ATOM 803 N N . ILE A 1 104 ? 22.682 24.872 59.708 1.00 23.48 138 ILE A N 1
ATOM 804 C CA . ILE A 1 104 ? 23.279 23.579 59.419 1.00 26.36 138 ILE A CA 1
ATOM 805 C C . ILE A 1 104 ? 22.491 22.918 58.291 1.00 28.51 138 ILE A C 1
ATOM 806 O O . ILE A 1 104 ? 23.064 22.274 57.402 1.00 31.91 138 ILE A O 1
ATOM 811 N N . GLN A 1 105 ? 21.169 23.080 58.326 1.00 32.19 139 GLN A N 1
ATOM 812 C CA . GLN A 1 105 ? 20.29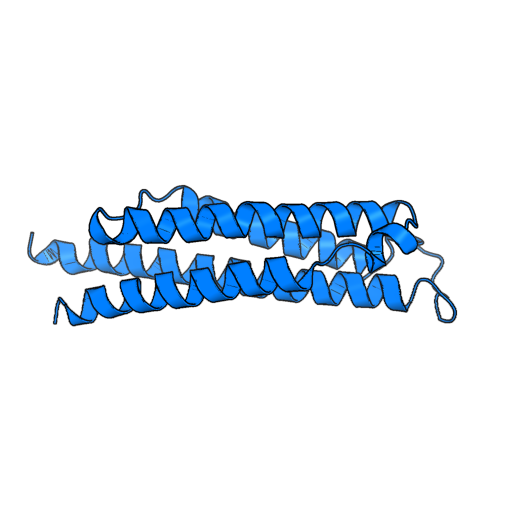1 22.514 57.293 1.00 31.59 139 GLN A CA 1
ATOM 813 C C . GLN A 1 105 ? 20.630 23.198 55.986 1.00 29.88 139 GLN A C 1
ATOM 814 O O . GLN A 1 105 ? 20.830 22.535 54.964 1.00 25.24 139 GLN A O 1
ATOM 820 N N . PHE A 1 106 ? 20.722 24.532 56.059 1.00 29.00 140 PHE A N 1
ATOM 821 C CA . PHE A 1 106 ? 21.028 25.393 54.919 1.00 28.08 140 PHE A CA 1
ATOM 822 C C . PHE A 1 106 ? 22.328 24.994 54.254 1.00 25.67 140 PHE A C 1
ATOM 823 O O . PHE A 1 106 ? 22.366 24.802 53.048 1.00 26.65 140 PHE A O 1
ATOM 831 N N . LEU A 1 107 ? 23.370 24.801 55.048 1.00 26.45 141 LEU A N 1
ATOM 832 C CA . LEU A 1 107 ? 24.676 24.384 54.530 1.00 30.01 141 LEU A CA 1
ATOM 833 C C . LEU A 1 107 ? 24.676 22.957 53.995 1.00 27.54 141 LEU A C 1
ATOM 834 O O . LEU A 1 107 ? 25.510 22.613 53.171 1.00 28.50 141 LEU A O 1
ATOM 839 N N . ASP A 1 108 ? 23.795 22.115 54.517 1.00 30.06 142 ASP A N 1
ATOM 840 C CA . ASP A 1 108 ? 23.694 20.728 54.054 1.00 33.21 142 ASP A CA 1
ATOM 841 C C . ASP A 1 108 ? 23.111 20.651 52.649 1.00 33.79 142 ASP A C 1
ATOM 842 O O . ASP A 1 108 ? 23.571 19.865 51.822 1.00 35.44 142 ASP A O 1
ATOM 847 N N . ASN A 1 109 ? 22.086 21.460 52.392 1.00 32.85 143 ASN A N 1
ATOM 848 C CA . ASN A 1 109 ? 21.402 21.454 51.103 1.00 31.34 143 ASN A CA 1
ATOM 849 C C . ASN A 1 109 ? 21.850 22.530 50.124 1.00 30.10 143 ASN A C 1
ATOM 850 O O . ASN A 1 109 ? 21.194 22.768 49.118 1.00 31.90 143 ASN A O 1
ATOM 855 N N . GLY A 1 110 ? 22.982 23.161 50.411 1.00 30.40 144 GLY A N 1
ATOM 856 C CA . GLY A 1 110 ? 23.508 24.196 49.542 1.00 29.80 144 GLY A CA 1
ATOM 857 C C . GLY A 1 110 ? 22.684 25.468 49.471 1.00 28.34 144 GLY A C 1
ATOM 858 O O . GLY A 1 110 ? 22.890 26.278 48.571 1.00 27.10 144 GLY A O 1
ATOM 859 N N . ASN A 1 111 ? 21.776 25.664 50.421 1.00 30.33 145 ASN A N 1
ATOM 860 C CA . ASN A 1 111 ? 20.920 26.856 50.440 1.00 32.49 145 ASN A CA 1
ATOM 861 C C . ASN A 1 111 ? 21.651 28.122 50.895 1.00 32.22 145 ASN A C 1
ATOM 862 O O . ASN A 1 111 ? 21.282 28.725 51.914 1.00 33.48 145 ASN A O 1
ATOM 867 N N . MET A 1 112 ? 22.631 28.563 50.110 1.00 29.24 146 MET A N 1
ATOM 868 C CA . MET A 1 112 ? 23.411 29.746 50.461 1.00 32.10 146 MET A CA 1
ATOM 869 C C . MET A 1 112 ? 22.592 31.011 50.710 1.00 29.79 146 MET A C 1
ATOM 870 O O . MET A 1 112 ? 22.825 31.719 51.684 1.00 26.05 146 MET A O 1
ATOM 875 N N . ASP A 1 113 ? 21.610 31.266 49.852 1.00 33.17 147 ASP A N 1
ATOM 876 C CA . ASP A 1 113 ? 20.740 32.444 49.984 1.00 35.88 147 ASP A CA 1
ATOM 877 C C . ASP A 1 113 ? 20.064 32.480 51.354 1.00 33.88 147 ASP A C 1
ATOM 878 O O . ASP A 1 113 ? 20.105 33.491 52.056 1.00 33.96 147 ASP A O 1
ATOM 883 N N . ALA A 1 114 ? 19.434 31.365 51.713 1.00 32.64 148 ALA A N 1
ATOM 884 C CA . ALA A 1 114 ? 18.752 31.226 52.988 1.00 29.73 148 ALA A CA 1
ATOM 885 C C . ALA A 1 114 ? 19.761 31.478 54.100 1.00 27.87 148 ALA A C 1
ATOM 886 O O . ALA A 1 114 ? 19.498 32.261 55.004 1.00 24.84 148 ALA A O 1
ATOM 888 N N . TYR A 1 115 ? 20.937 30.858 53.981 1.00 27.64 149 TYR A N 1
ATOM 889 C CA . TYR A 1 115 ? 22.028 30.995 54.959 1.00 27.14 149 TYR A CA 1
ATOM 890 C C . TYR A 1 115 ? 22.367 32.457 55.282 1.00 26.04 149 TYR A C 1
ATOM 891 O O . TYR A 1 115 ? 22.385 32.874 56.454 1.00 21.94 149 TYR A O 1
ATOM 900 N N . PHE A 1 116 ? 22.648 33.228 54.238 1.00 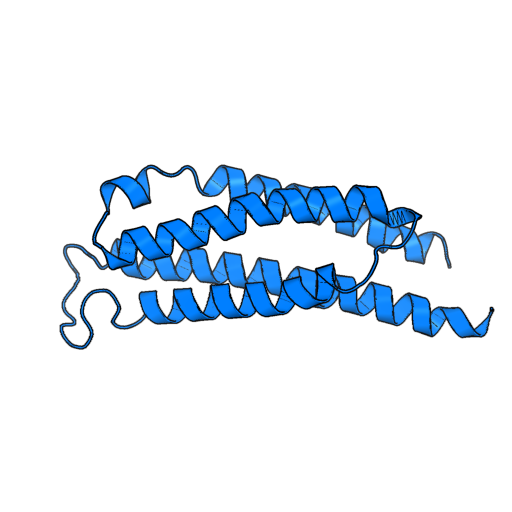25.52 150 PHE A N 1
ATOM 901 C CA . PHE A 1 116 ? 23.022 34.624 54.401 1.00 24.44 150 PHE A CA 1
ATOM 902 C C . PHE A 1 116 ? 21.847 35.593 54.645 1.00 27.69 150 PHE A C 1
ATOM 903 O O . PHE A 1 116 ? 22.052 36.799 54.813 1.00 31.87 150 PHE A O 1
ATOM 911 N N . ALA A 1 117 ? 20.619 35.076 54.674 1.00 28.05 151 ALA A N 1
ATOM 912 C CA . ALA A 1 117 ? 19.444 35.922 54.912 1.00 29.07 151 ALA A CA 1
ATOM 913 C C . ALA A 1 117 ? 18.979 35.888 56.367 1.00 29.50 151 ALA A C 1
ATOM 914 O O . ALA A 1 117 ? 18.438 36.868 56.877 1.00 29.42 151 ALA A O 1
ATOM 916 N N . GLN A 1 118 ? 19.168 34.762 57.039 1.00 30.40 152 GLN A N 1
ATOM 917 C CA . GLN A 1 118 ? 18.747 34.678 58.432 1.00 32.62 152 GLN A CA 1
ATOM 918 C C . GLN A 1 118 ? 19.556 35.678 59.249 1.00 32.38 152 GLN A C 1
ATOM 919 O O . GLN A 1 118 ? 20.769 35.786 59.075 1.00 32.34 152 GLN A O 1
ATOM 925 N N . PRO A 1 119 ? 18.879 36.475 60.089 1.00 31.03 153 PRO A N 1
ATOM 926 C CA . PRO A 1 119 ? 19.573 37.459 60.916 1.00 29.75 153 PRO A CA 1
ATOM 927 C C . PRO A 1 119 ? 20.070 36.805 62.213 1.00 30.13 153 PRO A C 1
ATOM 928 O O . PRO A 1 119 ? 19.597 37.104 63.315 1.00 29.77 153 PRO A O 1
ATOM 932 N N . THR A 1 120 ? 21.070 35.940 62.060 1.00 29.30 154 THR A N 1
ATOM 933 C CA . THR A 1 120 ? 21.662 35.195 63.163 1.00 26.47 154 THR A CA 1
ATOM 934 C C . THR A 1 120 ? 22.181 36.089 64.271 1.00 24.74 154 THR A C 1
ATOM 935 O O . THR A 1 120 ? 21.943 35.815 65.433 1.00 25.33 154 THR A O 1
ATOM 939 N N . GLN A 1 121 ? 22.854 37.181 63.920 1.00 24.30 155 GLN A N 1
ATOM 940 C CA . GLN A 1 121 ? 23.399 38.069 64.938 1.00 23.81 155 GLN A CA 1
ATOM 941 C C . GLN A 1 121 ? 22.449 38.518 66.042 1.00 24.53 155 GLN A C 1
ATOM 942 O O . GLN A 1 121 ? 22.786 38.402 67.216 1.00 26.60 155 GLN A O 1
ATOM 948 N N . GLY A 1 122 ? 21.288 39.050 65.678 1.00 24.95 156 GLY A N 1
ATOM 949 C CA . GLY A 1 122 ? 20.318 39.512 66.664 1.00 23.13 156 GLY A CA 1
ATOM 950 C C . GLY A 1 122 ? 19.952 38.470 67.711 1.00 25.01 156 GLY A C 1
ATOM 951 O O . GLY A 1 122 ? 19.775 38.790 68.896 1.00 23.43 156 GLY A O 1
ATOM 952 N N . MET A 1 123 ? 19.866 37.215 67.279 1.00 23.12 157 MET A N 1
ATOM 953 C CA . MET A 1 123 ? 19.543 36.099 68.160 1.00 22.56 157 MET A CA 1
ATOM 954 C C . MET A 1 123 ? 20.7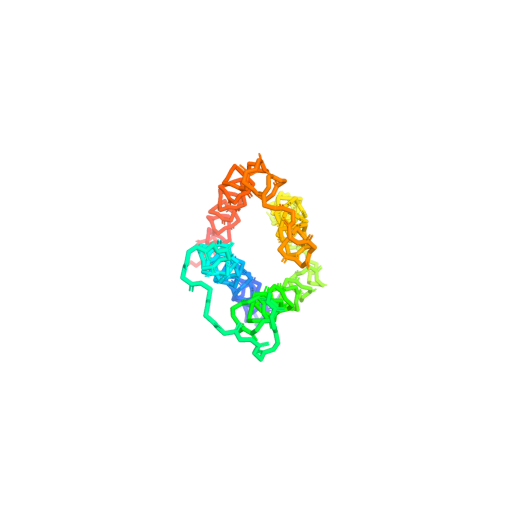37 35.693 69.038 1.00 22.97 157 MET A C 1
ATOM 955 O O . MET A 1 123 ? 20.567 35.119 70.115 1.00 22.27 157 MET A O 1
ATOM 960 N N . GLN A 1 124 ? 21.947 35.968 68.569 1.00 22.92 158 GLN A N 1
ATOM 961 C CA . GLN A 1 124 ? 23.129 35.646 69.341 1.00 23.41 158 GLN A CA 1
ATOM 962 C C . GLN A 1 124 ? 23.228 36.706 70.421 1.00 26.48 158 GLN A C 1
ATOM 963 O O . GLN A 1 124 ? 23.443 36.402 71.594 1.00 27.78 158 GLN A O 1
ATOM 969 N N . ASN A 1 125 ? 23.096 37.961 69.999 1.00 27.41 159 ASN A N 1
ATOM 970 C CA . ASN A 1 125 ? 23.143 39.122 70.884 1.00 27.52 159 ASN A CA 1
ATOM 971 C C . ASN A 1 125 ? 22.041 39.034 71.950 1.00 27.21 159 ASN A C 1
ATOM 972 O O . ASN A 1 125 ? 22.260 39.334 73.119 1.00 26.39 159 ASN A O 1
ATOM 977 N N . ALA A 1 126 ? 20.855 38.613 71.538 1.00 26.37 160 ALA A N 1
ATOM 978 C CA . ALA A 1 126 ? 19.745 38.466 72.460 1.00 27.55 160 ALA A CA 1
ATOM 979 C C . ALA A 1 126 ? 20.082 37.463 73.570 1.00 28.66 160 ALA A C 1
ATOM 980 O O . ALA A 1 126 ? 19.635 37.611 74.707 1.00 30.10 160 ALA A O 1
ATOM 982 N N . LEU A 1 127 ? 20.866 36.442 73.237 1.00 29.13 161 LEU A N 1
ATOM 983 C CA . LEU A 1 127 ? 21.249 35.415 74.195 1.00 26.98 161 LEU A CA 1
ATOM 984 C C . LEU A 1 127 ? 22.378 35.890 75.100 1.00 29.24 161 LEU A C 1
ATOM 985 O O . LEU A 1 127 ? 22.355 35.631 76.301 1.00 32.87 161 LEU A O 1
ATOM 990 N N . GLY A 1 128 ? 23.376 36.562 74.527 1.00 27.82 162 GLY A N 1
ATOM 991 C CA . GLY A 1 128 ? 24.486 37.075 75.313 1.00 26.78 162 GLY A CA 1
ATOM 992 C C . GLY A 1 128 ? 23.950 37.989 76.392 1.00 28.70 162 GLY A C 1
ATOM 993 O O . GLY A 1 128 ? 24.290 37.822 77.562 1.00 30.07 162 GLY A O 1
ATOM 994 N N . GLU A 1 129 ? 23.059 38.900 75.999 1.00 28.89 163 GLU A N 1
ATOM 995 C CA . GLU A 1 129 ? 22.414 39.867 76.890 1.00 30.10 163 GLU A CA 1
ATOM 996 C C . GLU A 1 129 ? 21.745 39.164 78.074 1.00 30.68 163 GLU A C 1
ATOM 997 O O . GLU A 1 129 ? 21.969 39.539 79.240 1.00 31.27 163 GLU A O 1
ATOM 1003 N N . ALA A 1 130 ? 20.917 38.158 77.776 1.00 29.20 164 ALA A N 1
ATOM 1004 C CA . ALA A 1 130 ? 20.228 37.378 78.810 1.00 27.49 164 ALA A CA 1
ATOM 1005 C C . ALA A 1 130 ? 21.247 36.665 79.704 1.00 24.57 164 ALA A C 1
ATOM 1006 O O . ALA A 1 130 ? 21.008 36.448 80.887 1.00 25.23 164 ALA A O 1
ATOM 1008 N N . LEU A 1 131 ? 22.388 36.306 79.131 1.00 24.39 165 LEU A N 1
ATOM 1009 C CA . LEU A 1 131 ? 23.466 35.643 79.861 1.00 23.35 165 LEU A CA 1
ATOM 1010 C C . LEU A 1 131 ? 24.120 36.613 80.855 1.00 23.33 165 LEU A C 1
ATOM 1011 O O . LEU A 1 131 ? 24.360 36.274 82.014 1.00 20.26 165 LEU A O 1
ATOM 1016 N N . GLY A 1 132 ? 24.406 37.824 80.391 1.00 26.08 166 GLY A N 1
ATOM 1017 C CA . GLY A 1 132 ? 24.996 38.833 81.253 1.00 28.29 166 GLY A CA 1
ATOM 1018 C C . GLY A 1 132 ? 24.095 39.095 8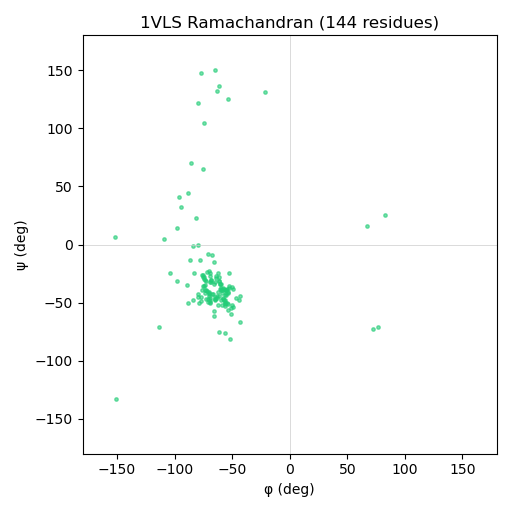2.451 1.00 29.60 166 GLY A C 1
ATOM 1019 O O . GLY A 1 132 ? 24.587 39.356 83.540 1.00 29.89 166 GLY A O 1
ATOM 1020 N N . ASN A 1 133 ? 22.778 39.073 82.238 1.00 29.79 167 ASN A N 1
ATOM 1021 C CA . ASN A 1 133 ? 21.819 39.266 83.321 1.00 29.94 167 ASN A CA 1
ATOM 1022 C C . ASN A 1 133 ? 21.923 38.095 84.293 1.00 29.55 167 ASN A C 1
ATOM 1023 O O . ASN A 1 133 ? 22.278 38.281 85.451 1.00 31.48 167 ASN A O 1
ATOM 1028 N N . TYR A 1 134 ? 21.644 36.887 83.819 1.00 28.10 168 TYR A N 1
ATOM 1029 C CA . TYR A 1 134 ? 21.720 35.698 84.663 1.00 28.97 168 TYR A CA 1
ATOM 1030 C C . TYR A 1 134 ? 22.991 35.737 85.520 1.00 32.70 168 TYR A C 1
ATOM 1031 O O . TYR A 1 134 ? 22.927 35.573 86.732 1.00 32.55 168 TYR A O 1
ATOM 1040 N N . ALA A 1 135 ? 24.128 36.033 84.890 1.00 35.37 169 ALA A N 1
ATOM 1041 C CA . ALA A 1 135 ? 25.410 36.107 85.589 1.00 37.32 169 ALA A CA 1
ATOM 1042 C C . ALA A 1 135 ? 25.370 37.145 86.714 1.00 37.83 169 ALA A C 1
ATOM 1043 O O . ALA A 1 135 ? 25.726 36.849 87.852 1.00 33.60 169 ALA A O 1
ATOM 1045 N N . ARG A 1 136 ? 24.951 38.361 86.376 1.00 42.54 170 ARG A N 1
AT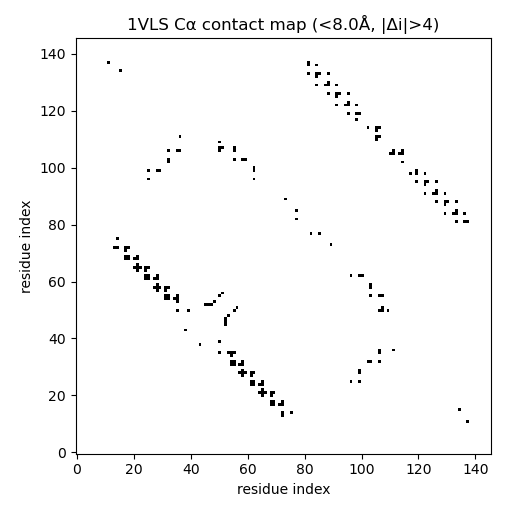OM 1046 C CA . ARG A 1 136 ? 24.836 39.458 87.334 1.00 45.04 170 ARG A CA 1
ATOM 1047 C C . ARG A 1 136 ? 24.040 38.961 88.537 1.00 47.33 170 ARG A C 1
ATOM 1048 O O . ARG A 1 136 ? 24.573 38.872 89.641 1.00 48.42 170 ARG A O 1
ATOM 1056 N N . VAL A 1 137 ? 22.801 38.543 88.279 1.00 49.88 171 VAL A N 1
ATOM 1057 C CA . VAL A 1 137 ? 21.882 38.023 89.296 1.00 50.69 171 VAL A CA 1
ATOM 1058 C C . VAL A 1 137 ? 22.509 36.875 90.086 1.00 50.56 171 VAL A C 1
ATOM 1059 O O . VAL A 1 137 ? 22.322 36.769 91.298 1.00 47.41 171 VAL A O 1
ATOM 1063 N N . SER A 1 138 ? 23.267 36.039 89.379 1.00 52.85 172 SER A N 1
ATOM 1064 C CA . SER A 1 138 ? 23.927 34.869 89.946 1.00 55.02 172 SER A CA 1
ATOM 1065 C C . SER A 1 138 ? 25.103 35.209 90.863 1.00 58.07 172 SER A C 1
ATOM 1066 O O . SER A 1 138 ? 25.218 34.660 91.967 1.00 58.24 172 SER A O 1
ATOM 1069 N N . GLU A 1 139 ? 25.975 36.111 90.416 1.00 60.25 173 GLU A N 1
ATOM 1070 C CA . GLU A 1 139 ? 27.126 36.506 91.218 1.00 61.45 173 GLU A CA 1
ATOM 1071 C C . GLU A 1 139 ? 26.578 37.214 92.460 1.00 62.22 173 GLU A C 1
ATOM 1072 O O . GLU A 1 139 ? 26.957 36.885 93.590 1.00 63.55 173 GLU A O 1
ATOM 1078 N N . ASN A 1 140 ? 25.634 38.130 92.243 1.00 60.87 174 ASN A N 1
ATOM 1079 C CA . ASN A 1 140 ? 25.009 38.876 93.326 1.00 61.62 174 ASN A CA 1
ATOM 1080 C C . ASN A 1 140 ? 24.690 37.942 94.483 1.00 63.28 174 ASN A C 1
ATOM 1081 O O . ASN A 1 140 ? 24.983 38.253 95.635 1.00 64.28 174 ASN A O 1
ATOM 1086 N N . LEU A 1 141 ? 24.139 36.774 94.156 1.00 65.16 175 LEU A N 1
ATOM 1087 C CA . LEU A 1 141 ? 23.755 35.770 95.146 1.00 65.33 175 LEU A CA 1
ATOM 1088 C C . LEU A 1 141 ? 24.803 35.579 96.229 1.00 66.76 175 LEU A C 1
ATOM 1089 O O . LEU A 1 141 ? 24.560 35.953 97.381 1.00 65.79 175 LEU A O 1
ATOM 1094 N N . TYR A 1 142 ? 25.975 35.056 95.858 1.00 68.05 176 TYR A N 1
ATOM 1095 C CA . TYR A 1 142 ? 27.053 34.832 96.823 1.00 70.33 176 TYR A CA 1
ATOM 1096 C C . TYR A 1 142 ? 27.391 36.103 97.608 1.00 70.46 176 TYR A C 1
ATOM 1097 O O . TYR A 1 142 ? 27.615 36.051 98.820 1.00 70.08 176 TYR A O 1
ATOM 1106 N N . ARG A 1 143 ? 27.429 37.238 96.921 1.00 71.02 177 ARG A N 1
ATOM 1107 C CA . ARG A 1 143 ? 27.712 38.514 97.572 1.00 71.24 177 ARG A CA 1
ATOM 1108 C C . ARG A 1 143 ? 26.625 38.797 98.605 1.00 72.46 177 ARG A C 1
ATOM 1109 O O . ARG A 1 143 ? 26.858 39.482 99.610 1.00 72.64 177 ARG A O 1
ATOM 1117 N N . GLN A 1 144 ? 25.433 38.261 98.352 1.00 72.92 178 GLN A N 1
ATOM 1118 C CA . GLN A 1 144 ? 24.318 38.412 99.274 1.00 73.60 178 GLN A CA 1
ATOM 1119 C C . GLN A 1 144 ? 24.333 37.180 100.162 1.00 72.13 178 GLN A C 1
ATOM 1120 O O . GLN A 1 144 ? 23.275 36.692 100.560 1.00 72.78 178 GLN A O 1
ATOM 1126 N N . THR A 1 145 ? 25.531 36.661 100.429 1.00 70.86 179 THR A N 1
ATOM 1127 C CA . THR A 1 145 ? 25.714 35.474 101.258 1.00 70.52 179 THR A CA 1
ATOM 1128 C C . THR A 1 145 ? 27.082 35.478 101.963 1.00 70.37 179 THR A C 1
ATOM 1129 O O . THR A 1 145 ? 27.435 34.506 102.640 1.00 71.69 179 THR A O 1
ATOM 1133 N N . PHE A 1 146 ? 27.841 36.569 101.844 1.00 69.03 180 PHE A N 1
ATOM 1134 C CA . PHE A 1 146 ? 29.145 36.633 102.513 1.00 68.59 180 PHE A CA 1
ATOM 1135 C C . PHE A 1 146 ? 29.330 37.819 103.464 1.00 68.67 180 PHE A C 1
ATOM 1136 O O . PHE A 1 146 ? 30.375 37.874 104.150 1.00 69.44 180 PHE A O 1
#

Solvent-accessible surface area: 8896 Å² total; per-residue (Å²): 180,144,143,88,33,154,94,90,61,90,71,26,137,75,4,50,45,34,11,77,31,5,54,86,30,1,72,86,0,63,82,6,0,46,98,9,1,55,118,44,114,193,84,46,111,82,136,128,49,70,48,104,39,85,26,0,74,65,0,63,72,14,12,59,84,0,44,59,38,4,51,78,10,117,119,44,116,50,22,133,70,0,47,161,10,13,60,54,1,48,96,42,11,102,130,0,55,37,1,0,42,76,4,22,77,42,0,58,97,44,61,41,127,33,22,131,75,32,98,10,80,45,33,22,80,26,3,21,141,4,25,45,57,0,41,170,34,11,117,41,47,141,114,144,105,180

CATH classification: 1.20.12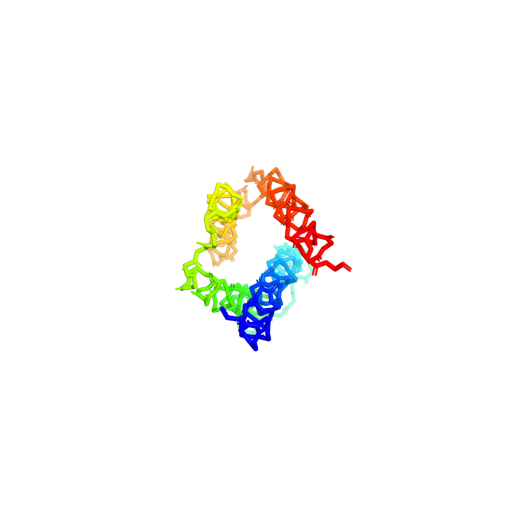0.30

Sequence (146 aa):
MNQQGFVISNELRQQQSELTSTWDLMLQTRINLSRSAARMMMDASNQQSSAKTDLLQNAKTTLAQAAAHYANFKNMTPLPAMAEASANVDEKYQRYQAALAELIQFLDNGNMDAYFAQPTQGMQNALGEALGNYARVSENLYRQTF

InterPro domains:
  IPR003122 Chemotaxis methyl-accepting receptor Tar-related, ligand-binding [PF02203] (1-170)
  IPR003122 Chemotaxis methyl-accepting receptor Tar-related, ligand-binding [SM00319] (44-180)
  IPR003660 HAMP domain [PF00672] (212-262)
  IPR003660 HAMP domain [PS50885] (214-266)
  IPR003660 HAMP domain [SM00304] (214-266)
  IPR004089 Methyl-accepting chemotaxis protein (MCP) signalling domain [PF00015] (325-482)
  IPR004089 Methyl-accepting chemotaxis protein (MCP) signalling domain [PS50111] (271-500)
  IPR004089 Methyl-accepting chemotaxis protein (MCP) signalling domain [SM00283] (267-514)
  IPR004090 Chemotaxis methyl-accepting receptor [PR00260] (5-30)
  IPR004090 Chemotaxis methyl-accepting receptor [PR00260] (60-75)
  IPR004090 Chemotaxis methyl-accepting receptor [PR00260] (189-209)
  IPR004090 Chemotaxis methyl-accepting receptor [PR00260] (288-317)
  IPR004090 Chemotaxis methyl-accepting receptor [PR00260] (365-392)
  IPR004090 Chemotaxis methyl-accepting receptor [PR00260] (394-423)
  IPR004090 Chemotaxis methyl-accepting receptor [PR00260] (442-471)
  IPR004091 Chemotaxis methyl-accepting receptor, methyl-accepting site [PS00538] (292-314)
  IPR035440 Methyl-accepting chemotaxis protein, four helix bundle domain superfamily [SSF47170] (39-178)